Protein AF-A0A7I8VMK2-F1 (afdb_monomer_lite)

Foldseek 3Di:
DDDPPPPPPDDQPCPDLLVVLVVLLVVLLVLQVCLLPDQAQFKDWDDDPVFTWIWGHHLPDIGTGGPDPPDDPDDPPDPVVLSVLLSVLLVLLNVLSVVLVVLSVCLRPPPPDDNLVSLVSSLVSLVSSLVSLVVNLVSVPVVDPDGGGVSSVSSVVSSVSSVVSSVSSVVVSVVVD

Sequence (177 aa):
MDSHRTTTVHNVNFGGLFGLICLVFSISMVVYVASYASNGWRIGSYDYELLKGTYQEGLWQWCVCSRDFDNVPGRIQKDMGFHRTVQAMTTIGLITLFASSACLCVYAFIHTFDKRLVLLALIILLGVSCLFIFIGFVVYGAKIKTGLHFSYGLVIISFFGLLVSAALAFLQYLKSG

pLDDT: mean 86.38, std 15.54, range [46.0, 98.38]

Radius of gyration: 21.97 Å; chains: 1; bounding box: 68×29×66 Å

Secondary structure (DSSP, 8-state):
---------------SHHHHHHHHHHHHHHHHHHHHT-S-SEEEEEEETTEEEEEEE-SS-EEEE-S-GGG--S-----HHHHHHHHHHHHHHHHHHHHHHHHHHHHHH--SS-HHHHHHHHHHHHHHHHHHHHHHHHHHHHH--S-B-HHHHHHHHHHHHHHHHHHHHHHHHHHT-

Organism: NCBI:txid2664684

Structure (mmCIF, N/CA/C/O backbone):
data_AF-A0A7I8VMK2-F1
#
_entry.id   AF-A0A7I8VMK2-F1
#
loop_
_atom_site.group_PDB
_atom_site.id
_atom_site.type_symbol
_atom_site.label_atom_id
_atom_site.label_alt_id
_atom_site.label_comp_id
_atom_site.label_asym_id
_atom_site.label_entity_id
_atom_site.label_seq_id
_atom_site.pdbx_PDB_ins_code
_atom_site.Cartn_x
_atom_site.Cartn_y
_atom_site.Cartn_z
_atom_site.occupancy
_atom_site.B_iso_or_equiv
_atom_site.auth_seq_id
_atom_site.auth_comp_id
_atom_site.auth_asym_id
_atom_site.auth_atom_id
_atom_site.pdbx_PDB_model_num
ATOM 1 N N . MET A 1 1 ? -50.794 -1.668 22.606 1.00 46.00 1 MET A N 1
ATOM 2 C CA . MET A 1 1 ? -49.708 -1.164 23.477 1.00 46.00 1 MET A CA 1
ATOM 3 C C . MET A 1 1 ? -48.469 -1.092 22.609 1.00 46.00 1 MET A C 1
ATOM 5 O O . MET A 1 1 ? -47.735 -2.066 22.509 1.00 46.00 1 MET A O 1
ATOM 9 N N . ASP A 1 2 ? -48.314 0.025 21.902 1.00 47.19 2 ASP A N 1
ATOM 10 C CA . ASP A 1 2 ? -47.232 0.216 20.940 1.00 47.19 2 ASP A CA 1
ATOM 11 C C . ASP A 1 2 ? -46.005 0.768 21.661 1.00 47.19 2 ASP A C 1
ATOM 13 O O . ASP A 1 2 ? -45.981 1.901 22.141 1.00 47.19 2 ASP A O 1
ATOM 17 N N . SER A 1 3 ? -44.987 -0.081 21.780 1.00 56.03 3 SER A N 1
ATOM 18 C CA . SER A 1 3 ? -43.666 0.299 22.263 1.00 56.03 3 SER A CA 1
ATOM 19 C C . SER A 1 3 ? -43.015 1.220 21.229 1.00 56.03 3 SER A C 1
ATOM 21 O O . SER A 1 3 ? -42.394 0.746 20.277 1.00 56.03 3 SER A O 1
ATOM 23 N N . HIS A 1 4 ? -43.132 2.534 21.428 1.00 50.66 4 HIS A N 1
ATOM 24 C CA . HIS A 1 4 ? -42.330 3.533 20.724 1.00 50.66 4 HIS A CA 1
ATOM 25 C C . HIS A 1 4 ? -40.839 3.244 20.945 1.00 50.66 4 HIS A C 1
ATOM 27 O O . HIS A 1 4 ? -40.257 3.565 21.978 1.00 50.66 4 HIS A O 1
ATOM 33 N N . ARG A 1 5 ? -40.218 2.598 19.956 1.00 54.72 5 ARG A N 1
ATOM 34 C CA . ARG A 1 5 ? -38.777 2.369 19.898 1.00 54.72 5 ARG A CA 1
ATOM 35 C C . ARG A 1 5 ? -38.138 3.677 19.439 1.00 54.72 5 ARG A C 1
ATOM 37 O O . ARG A 1 5 ? -38.097 3.972 18.250 1.00 54.72 5 ARG A O 1
ATOM 44 N N . THR A 1 6 ? -37.699 4.494 20.387 1.00 50.38 6 THR A N 1
ATOM 45 C CA . THR A 1 6 ? -36.888 5.683 20.124 1.00 50.38 6 THR A CA 1
ATOM 46 C C . THR A 1 6 ? -35.566 5.234 19.511 1.00 50.38 6 THR A C 1
ATOM 48 O O . THR A 1 6 ? -34.673 4.744 20.196 1.00 50.38 6 THR A O 1
ATOM 51 N N . THR A 1 7 ? -35.441 5.363 18.193 1.00 50.97 7 THR A N 1
ATOM 52 C CA . THR A 1 7 ? -34.153 5.278 17.506 1.00 50.97 7 THR A CA 1
ATOM 53 C C . THR A 1 7 ? -33.341 6.508 17.882 1.00 50.97 7 THR A C 1
ATOM 55 O O . THR A 1 7 ? -33.500 7.577 17.294 1.00 50.97 7 THR A O 1
ATOM 58 N N . THR A 1 8 ? -32.489 6.371 18.893 1.00 49.31 8 THR A N 1
ATOM 59 C CA . THR A 1 8 ? -31.435 7.338 19.186 1.00 49.31 8 THR A CA 1
ATOM 60 C C . THR A 1 8 ? -30.448 7.343 18.025 1.00 49.31 8 THR A C 1
ATOM 62 O O . THR A 1 8 ? -29.601 6.461 17.887 1.00 49.31 8 THR A O 1
ATOM 65 N N . VAL A 1 9 ? -30.575 8.346 17.156 1.00 51.81 9 VAL A N 1
ATOM 66 C CA . VAL A 1 9 ? -29.568 8.664 16.143 1.00 51.81 9 VAL A CA 1
ATOM 67 C C . VAL A 1 9 ? -28.374 9.248 16.895 1.00 51.81 9 VAL A C 1
ATOM 69 O O . VAL A 1 9 ? -28.358 10.425 17.250 1.00 51.81 9 VAL A O 1
ATOM 72 N N . HIS A 1 10 ? -27.403 8.404 17.239 1.00 47.75 10 HIS A N 1
ATOM 73 C CA . HIS A 1 10 ? -26.186 8.871 17.892 1.00 47.75 10 HIS A CA 1
ATOM 74 C C . HIS A 1 10 ? -25.316 9.615 16.876 1.00 47.75 10 HIS A C 1
ATOM 76 O O . HIS A 1 10 ? -24.955 9.073 15.832 1.00 47.75 10 HIS A O 1
ATOM 82 N N . ASN A 1 11 ? -24.971 10.864 17.200 1.00 50.41 11 ASN A N 1
ATOM 83 C CA . ASN A 1 11 ? -23.977 11.636 16.464 1.00 50.41 11 ASN A CA 1
ATOM 84 C C . ASN A 1 11 ? -22.653 10.863 16.454 1.00 50.41 11 ASN A C 1
ATOM 86 O O . ASN A 1 11 ? -22.050 10.638 17.507 1.00 50.41 11 ASN A O 1
ATOM 90 N N . VAL A 1 12 ? -22.197 10.470 15.265 1.00 52.75 12 VAL A N 1
ATOM 91 C CA . VAL A 1 12 ? -20.862 9.901 15.073 1.00 52.75 12 VAL A CA 1
ATOM 92 C C . VAL A 1 12 ? -19.869 11.034 15.290 1.00 52.75 12 VAL A C 1
ATOM 94 O O . VAL A 1 12 ? -19.627 11.855 14.407 1.00 52.75 12 VAL A O 1
ATOM 97 N N . ASN A 1 13 ? -19.331 11.128 16.503 1.00 53.97 13 ASN A N 1
ATOM 98 C CA . ASN A 1 13 ? -18.321 12.124 16.807 1.00 53.97 13 ASN A CA 1
ATOM 99 C C . ASN A 1 13 ? -16.993 11.667 16.187 1.00 53.97 13 ASN A C 1
ATOM 101 O O . ASN A 1 13 ? -16.272 10.852 16.757 1.00 53.97 13 ASN A O 1
ATOM 105 N N . PHE A 1 14 ? -16.683 12.178 14.994 1.00 58.94 14 PHE A N 1
ATOM 106 C CA . PHE A 1 14 ? -15.388 11.977 14.332 1.00 58.94 14 PHE A CA 1
ATOM 107 C C . PHE A 1 14 ? -14.235 12.703 15.045 1.00 58.94 14 PHE A C 1
ATOM 109 O O . PHE A 1 14 ? -13.078 12.550 14.657 1.00 58.94 14 PHE A O 1
ATOM 116 N N . GLY A 1 15 ? -14.523 13.480 16.095 1.00 57.72 15 GLY A N 1
ATOM 117 C CA . GLY A 1 15 ? -13.507 14.076 16.950 1.00 57.72 15 GLY A CA 1
ATOM 118 C C . GLY A 1 15 ? -12.714 13.004 17.697 1.00 57.72 15 GLY A C 1
ATOM 119 O O . GLY A 1 15 ? -13.221 12.374 18.620 1.00 57.72 15 GLY A O 1
ATOM 120 N N . GLY A 1 16 ? -11.454 12.800 17.310 1.00 83.25 16 GLY A N 1
ATOM 121 C CA . GLY A 1 16 ? -10.512 11.954 18.040 1.00 83.25 16 GLY A CA 1
ATOM 122 C C . GLY A 1 16 ? -9.669 11.040 17.155 1.00 83.25 16 GLY A C 1
ATOM 123 O O . GLY A 1 16 ? -9.623 11.165 15.932 1.00 83.25 16 GLY A O 1
ATOM 124 N N . LEU A 1 17 ? -8.989 10.094 17.802 1.00 88.25 17 LEU A N 1
ATOM 125 C CA . LEU A 1 17 ? -8.010 9.211 17.165 1.00 88.25 17 LEU A CA 1
ATOM 126 C C . LEU A 1 17 ? -8.649 8.283 16.115 1.00 88.25 17 LEU A C 1
ATOM 128 O O . LEU A 1 17 ? -8.043 8.013 15.084 1.00 88.25 17 LEU A O 1
ATOM 132 N N . PHE A 1 18 ? -9.901 7.861 16.327 1.00 90.00 18 PHE A N 1
ATOM 133 C CA . PHE A 1 18 ? -10.640 7.034 15.369 1.00 90.00 18 PHE A CA 1
ATOM 134 C C . PHE A 1 18 ? -10.942 7.752 14.045 1.00 90.00 18 PHE A C 1
ATOM 136 O O . PHE A 1 18 ? -10.751 7.172 12.976 1.00 90.00 18 PHE A O 1
ATOM 143 N N . GLY A 1 19 ? -11.367 9.019 14.099 1.00 91.25 19 GLY A N 1
ATOM 144 C CA . GLY A 1 19 ? -11.594 9.817 12.892 1.00 91.25 19 GLY A CA 1
ATOM 145 C C . GLY A 1 19 ? -10.306 10.003 12.091 1.00 91.25 19 GLY A C 1
ATOM 146 O O . GLY A 1 19 ? -10.314 9.856 10.869 1.00 91.25 19 GLY A O 1
ATOM 147 N N . LEU A 1 20 ? -9.182 10.217 12.785 1.00 94.00 20 LEU A N 1
ATOM 148 C CA . LEU A 1 20 ? -7.864 10.297 12.159 1.00 94.00 20 LEU A CA 1
ATOM 149 C C . LEU A 1 20 ? -7.456 8.972 11.495 1.00 94.00 20 LEU A C 1
ATOM 151 O O . LEU A 1 20 ? -6.998 9.001 10.356 1.00 94.00 20 LEU A O 1
ATOM 155 N N . ILE A 1 21 ? -7.672 7.823 12.154 1.00 95.31 21 ILE A N 1
ATOM 156 C CA . ILE A 1 21 ? -7.444 6.497 11.548 1.00 95.31 21 ILE A CA 1
ATOM 157 C C . ILE A 1 21 ? -8.233 6.376 10.244 1.00 95.31 21 ILE A C 1
ATOM 159 O O . ILE A 1 21 ? -7.656 6.038 9.214 1.00 95.31 21 ILE A O 1
ATOM 163 N N . CYS A 1 22 ? -9.534 6.684 10.270 1.00 95.31 22 CYS A N 1
ATOM 164 C CA . CYS A 1 22 ? -10.396 6.567 9.095 1.00 95.31 22 CYS A CA 1
ATOM 165 C C . CYS A 1 22 ? -9.930 7.466 7.947 1.00 95.31 22 CYS A C 1
ATOM 167 O O . CYS A 1 22 ? -9.892 7.020 6.801 1.00 95.31 22 CYS A O 1
ATOM 169 N N . LEU A 1 23 ? -9.556 8.713 8.245 1.00 96.00 23 LEU A N 1
ATOM 170 C CA . LEU A 1 23 ? -9.093 9.677 7.250 1.00 96.00 23 LEU A CA 1
ATOM 171 C C . LEU A 1 23 ? -7.783 9.221 6.603 1.00 96.00 23 LEU A C 1
ATOM 173 O O . LEU A 1 23 ? -7.707 9.124 5.377 1.00 96.00 23 LEU A O 1
ATOM 177 N N . VAL A 1 24 ? -6.767 8.908 7.414 1.00 97.38 24 VAL A N 1
ATOM 178 C CA . VAL A 1 24 ? -5.447 8.507 6.907 1.00 97.38 24 VAL A CA 1
ATOM 179 C C . VAL A 1 24 ? -5.553 7.190 6.139 1.00 97.38 24 VAL A C 1
ATOM 181 O O . VAL A 1 24 ? -5.003 7.088 5.040 1.00 97.38 24 VAL A O 1
ATOM 184 N N . PHE A 1 25 ? -6.319 6.220 6.648 1.00 97.81 25 PHE A N 1
ATOM 185 C CA . PHE A 1 25 ? -6.554 4.948 5.968 1.00 97.81 25 PHE A CA 1
ATOM 186 C C . PHE A 1 25 ? -7.235 5.157 4.613 1.00 97.81 25 PHE A C 1
ATOM 188 O O . PHE A 1 25 ? -6.757 4.635 3.609 1.00 97.81 25 PHE A O 1
ATOM 195 N N . SER A 1 26 ? -8.308 5.953 4.561 1.00 97.62 26 SER A N 1
ATOM 196 C CA . SER A 1 26 ? -9.086 6.162 3.332 1.00 97.62 26 SER A CA 1
ATOM 197 C C . SER A 1 26 ? -8.263 6.850 2.246 1.00 97.62 26 SER A C 1
ATOM 199 O O . SER A 1 26 ? -8.252 6.393 1.104 1.00 97.62 26 SER A O 1
ATOM 201 N N . ILE A 1 27 ? -7.519 7.906 2.597 1.00 98.12 27 ILE A N 1
ATOM 202 C CA . ILE A 1 27 ? -6.630 8.592 1.647 1.00 98.12 27 ILE A CA 1
ATOM 203 C C . ILE A 1 27 ? -5.556 7.624 1.145 1.00 98.12 27 ILE A C 1
ATOM 205 O O . ILE A 1 27 ? -5.345 7.509 -0.061 1.00 98.12 27 ILE A O 1
ATOM 209 N N . SER A 1 28 ?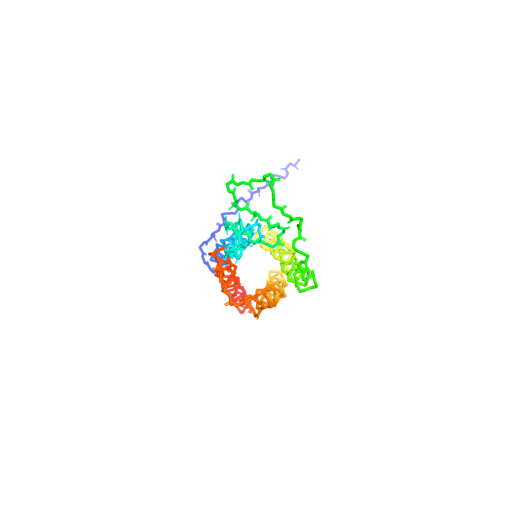 -4.914 6.885 2.052 1.00 98.25 28 SER A N 1
ATOM 210 C CA . SER A 1 28 ? -3.861 5.930 1.690 1.00 98.25 28 SER A CA 1
ATOM 211 C C . SER A 1 28 ? -4.389 4.820 0.785 1.00 98.25 28 SER A C 1
ATOM 213 O O . SER A 1 28 ? -3.752 4.488 -0.209 1.00 98.25 28 SER A O 1
ATOM 215 N N . MET A 1 29 ? -5.577 4.287 1.075 1.00 98.12 29 MET A N 1
ATOM 216 C CA . MET A 1 29 ? -6.232 3.265 0.264 1.00 98.12 29 MET A CA 1
ATOM 217 C C . MET A 1 29 ? -6.549 3.780 -1.145 1.00 98.12 29 MET A C 1
ATOM 219 O O . MET A 1 29 ? -6.235 3.098 -2.117 1.00 98.12 29 MET A O 1
ATOM 223 N N . VAL A 1 30 ? -7.111 4.986 -1.282 1.00 98.19 30 VAL A N 1
ATOM 224 C CA . VAL A 1 30 ? -7.407 5.586 -2.597 1.00 98.19 30 VAL A CA 1
ATOM 225 C C . VAL A 1 30 ? -6.128 5.800 -3.402 1.00 98.19 30 VAL A C 1
ATOM 227 O O . VAL A 1 30 ? -6.069 5.417 -4.571 1.00 98.19 30 VAL A O 1
ATOM 230 N N . VAL A 1 31 ? -5.083 6.355 -2.779 1.00 97.94 31 VAL A N 1
ATOM 231 C CA . VAL A 1 31 ? -3.782 6.553 -3.435 1.00 97.94 31 VAL A CA 1
ATOM 232 C C . VAL A 1 31 ? -3.176 5.209 -3.844 1.00 97.94 31 VAL A C 1
ATOM 234 O O . VAL A 1 31 ? -2.682 5.085 -4.966 1.00 97.94 31 VAL A O 1
ATOM 237 N N . TYR A 1 32 ? -3.258 4.186 -2.989 1.00 97.88 32 TYR A N 1
ATOM 238 C CA . TYR A 1 32 ? -2.769 2.845 -3.303 1.00 97.88 32 TYR A CA 1
ATOM 239 C C . TYR A 1 32 ? -3.509 2.237 -4.499 1.00 97.88 32 TYR A C 1
ATOM 241 O O . TYR A 1 32 ? -2.864 1.785 -5.440 1.00 97.88 32 TYR A O 1
ATOM 249 N N . VAL A 1 33 ? -4.846 2.282 -4.514 1.00 97.94 33 VAL A N 1
ATOM 250 C CA . VAL A 1 33 ? -5.675 1.753 -5.612 1.00 97.94 33 VAL A CA 1
ATOM 251 C C . VAL A 1 33 ? -5.392 2.483 -6.924 1.00 97.94 33 VAL A C 1
ATOM 253 O O . VAL A 1 33 ? -5.192 1.835 -7.951 1.00 97.94 33 VAL A O 1
ATOM 256 N N . ALA A 1 34 ? -5.312 3.817 -6.900 1.00 96.69 34 ALA A N 1
ATOM 257 C CA . ALA A 1 34 ? -4.979 4.611 -8.082 1.00 96.69 34 ALA A CA 1
ATOM 258 C C . ALA A 1 34 ? -3.585 4.262 -8.628 1.00 96.69 34 ALA A C 1
ATOM 260 O O . ALA A 1 34 ? -3.389 4.147 -9.837 1.00 96.69 34 ALA A O 1
ATOM 261 N N . SER A 1 35 ? -2.619 4.037 -7.736 1.00 95.38 35 SER A N 1
ATOM 262 C CA . SER A 1 35 ? -1.262 3.633 -8.111 1.00 95.38 35 SER A CA 1
ATOM 263 C C . SER A 1 35 ? -1.222 2.213 -8.666 1.00 95.38 35 SER A C 1
ATOM 265 O O . SER A 1 35 ? -0.595 1.969 -9.692 1.00 95.38 35 SER A O 1
ATOM 267 N N . TYR A 1 36 ? -1.929 1.282 -8.027 1.00 95.25 36 TYR A N 1
ATOM 268 C CA . TYR A 1 36 ? -2.055 -0.114 -8.439 1.00 95.25 36 TYR A CA 1
ATOM 269 C C . TYR A 1 36 ? -2.692 -0.259 -9.828 1.00 95.25 36 TYR A C 1
ATOM 271 O O . TYR A 1 36 ? -2.249 -1.085 -10.623 1.00 95.25 36 TYR A O 1
ATOM 279 N N . ALA A 1 37 ? -3.696 0.566 -10.136 1.00 95.81 37 ALA A N 1
ATOM 280 C CA . ALA A 1 37 ? -4.363 0.591 -11.436 1.00 95.81 37 ALA A CA 1
ATOM 281 C C . ALA A 1 37 ? -3.604 1.399 -12.508 1.00 95.81 37 ALA A C 1
ATOM 283 O O . ALA A 1 37 ? -3.975 1.359 -13.679 1.00 95.81 37 ALA A O 1
ATOM 284 N N . SER A 1 38 ? -2.557 2.144 -12.136 1.00 93.69 38 SER A N 1
ATOM 285 C CA . SER A 1 38 ? -1.819 3.003 -13.064 1.00 93.69 38 SER A CA 1
ATOM 286 C C . SER A 1 38 ? -0.953 2.210 -14.047 1.00 93.69 38 SER A C 1
ATOM 288 O O . SER A 1 38 ? -0.263 1.251 -13.689 1.00 93.69 38 SER A O 1
ATOM 290 N N . ASN A 1 39 ? -0.894 2.713 -15.281 1.00 89.25 39 ASN A N 1
ATOM 291 C CA . ASN A 1 39 ? 0.008 2.242 -16.336 1.00 89.25 39 ASN A CA 1
ATOM 292 C C . ASN A 1 39 ? 1.423 2.846 -16.251 1.00 89.25 39 ASN A C 1
ATOM 294 O O . ASN A 1 39 ? 2.268 2.575 -17.098 1.00 89.25 39 ASN A O 1
ATOM 298 N N . GLY A 1 40 ? 1.685 3.689 -15.250 1.00 87.25 40 GLY A N 1
ATOM 299 C CA . GLY A 1 40 ? 2.920 4.457 -15.118 1.00 87.25 40 GLY A CA 1
ATOM 300 C C . GLY A 1 40 ? 3.753 4.052 -13.909 1.00 87.25 40 GLY A C 1
ATOM 301 O O . GLY A 1 40 ? 4.052 4.901 -13.074 1.00 87.25 40 GLY A O 1
ATOM 302 N N . TRP A 1 41 ? 4.127 2.781 -13.779 1.00 93.06 41 TRP A N 1
ATOM 303 C CA . TRP A 1 41 ? 5.105 2.355 -12.767 1.00 93.06 41 TRP A CA 1
ATOM 304 C C . TRP A 1 41 ? 6.534 2.592 -13.248 1.00 93.06 41 TRP A C 1
ATOM 306 O O . TRP A 1 41 ? 7.416 2.961 -12.469 1.00 93.06 41 TRP A O 1
ATOM 316 N N . ARG A 1 42 ? 6.758 2.430 -14.551 1.00 92.94 42 ARG A N 1
ATOM 317 C CA . ARG A 1 42 ? 8.027 2.707 -15.213 1.00 92.94 42 ARG A CA 1
ATOM 318 C C . ARG A 1 42 ? 7.790 3.405 -16.548 1.00 92.94 42 ARG A C 1
ATOM 320 O O . ARG A 1 42 ? 6.916 3.005 -17.307 1.00 92.94 42 ARG A O 1
ATOM 327 N N . ILE A 1 43 ? 8.607 4.407 -16.847 1.00 90.94 43 ILE A N 1
ATOM 328 C CA . ILE A 1 43 ? 8.750 4.983 -18.183 1.00 90.94 43 ILE A CA 1
ATOM 329 C C . ILE A 1 43 ? 10.140 4.641 -18.699 1.00 90.94 43 ILE A C 1
ATOM 331 O O . ILE A 1 43 ? 11.142 4.875 -18.026 1.00 90.94 43 ILE A O 1
ATOM 335 N N . GLY A 1 44 ? 10.203 4.089 -19.903 1.00 87.00 44 GLY A N 1
ATOM 336 C CA . GLY A 1 44 ? 11.458 3.878 -20.607 1.00 87.00 44 GLY A CA 1
ATOM 337 C C . GLY A 1 44 ? 11.398 4.425 -22.022 1.00 87.00 44 GLY A C 1
ATOM 338 O O . GLY A 1 44 ? 10.324 4.672 -22.570 1.00 87.00 44 GLY A O 1
ATOM 339 N N . SER A 1 45 ? 12.573 4.583 -22.613 1.00 85.56 45 SER A N 1
ATOM 340 C CA . SER A 1 45 ? 12.730 4.886 -24.032 1.00 85.56 45 SER A CA 1
ATOM 341 C C . SER A 1 45 ? 13.400 3.700 -24.706 1.00 85.56 45 SER A C 1
ATOM 343 O O . SER A 1 45 ? 14.226 3.022 -24.088 1.00 85.56 45 SER A O 1
ATOM 345 N N . TYR A 1 46 ? 13.039 3.444 -25.955 1.00 78.31 46 TYR A N 1
ATOM 346 C CA . TYR A 1 46 ? 13.768 2.525 -26.818 1.00 78.31 46 TYR A CA 1
ATOM 347 C C . TYR A 1 46 ? 14.273 3.288 -28.037 1.00 78.31 46 TYR A C 1
ATOM 349 O O . TYR A 1 46 ? 13.586 4.162 -28.571 1.00 78.31 46 TYR A O 1
ATOM 357 N N . ASP A 1 47 ? 15.494 2.960 -28.436 1.00 78.88 47 ASP A N 1
ATOM 358 C CA . ASP A 1 47 ? 16.140 3.476 -29.634 1.00 78.88 47 ASP A CA 1
ATOM 359 C C . ASP A 1 47 ? 16.646 2.256 -30.404 1.00 78.88 47 ASP A C 1
ATOM 361 O O . ASP A 1 47 ? 17.683 1.680 -30.076 1.00 78.88 47 ASP A O 1
ATOM 365 N N . TYR A 1 48 ? 15.823 1.780 -31.335 1.00 75.75 48 TYR A N 1
ATOM 366 C CA . TYR A 1 48 ? 16.229 0.793 -32.329 1.00 75.75 48 TYR A CA 1
ATOM 367 C C . TYR A 1 48 ? 16.548 1.544 -33.622 1.00 75.75 48 TYR A C 1
ATOM 369 O O . TYR A 1 48 ? 15.941 2.583 -33.872 1.00 75.75 48 TYR A O 1
ATOM 377 N N . GLU A 1 49 ? 17.450 1.012 -34.454 1.00 75.12 49 GLU A N 1
ATOM 378 C CA . GLU A 1 49 ? 18.030 1.687 -35.637 1.00 75.12 49 GLU A CA 1
ATOM 379 C C . GLU A 1 49 ? 17.017 2.378 -36.578 1.00 75.12 49 GLU A C 1
ATOM 381 O O . GLU A 1 49 ? 17.395 3.284 -37.315 1.00 75.12 49 GLU A O 1
ATOM 386 N N . LEU A 1 50 ? 15.731 2.009 -36.534 1.00 70.50 50 LEU A N 1
ATOM 387 C CA . LEU A 1 50 ? 14.650 2.607 -37.328 1.00 70.50 50 LEU A CA 1
ATOM 388 C C . LEU A 1 50 ? 13.418 3.054 -36.510 1.00 70.50 50 LEU A C 1
ATOM 390 O O . LEU A 1 50 ? 12.456 3.549 -37.088 1.0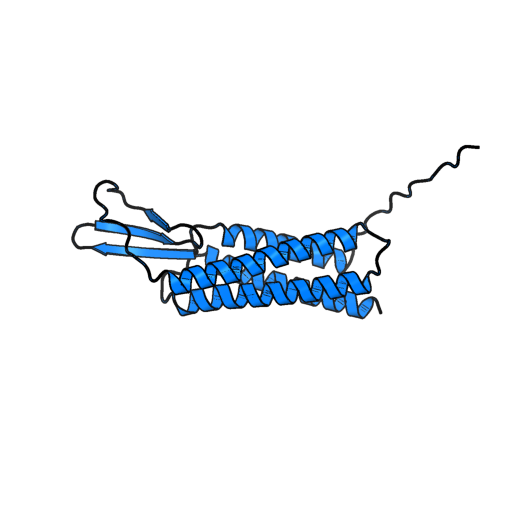0 70.50 50 LEU A O 1
ATOM 394 N N . LEU A 1 51 ? 13.412 2.889 -35.182 1.00 70.19 51 LEU A N 1
ATOM 395 C CA . LEU A 1 51 ? 12.237 3.094 -34.323 1.00 70.19 51 LEU A CA 1
ATOM 396 C C . LEU A 1 51 ? 12.644 3.708 -32.978 1.00 70.19 51 LEU A C 1
ATOM 398 O O . LEU A 1 51 ? 13.212 3.035 -32.114 1.00 70.19 51 LEU A O 1
ATOM 402 N N . LYS A 1 52 ? 12.277 4.979 -32.779 1.00 77.44 52 LYS A N 1
ATOM 403 C CA . LYS A 1 52 ? 12.382 5.676 -31.491 1.00 77.44 52 LYS A CA 1
ATOM 404 C C . LYS A 1 52 ? 11.006 5.830 -30.871 1.00 77.44 52 LYS A C 1
ATOM 406 O O . LYS A 1 52 ? 10.062 6.268 -31.528 1.00 77.44 52 LYS A O 1
ATOM 411 N N . GLY A 1 53 ? 10.888 5.505 -29.593 1.00 80.69 53 GLY A N 1
ATOM 412 C CA . GLY A 1 53 ? 9.634 5.677 -28.876 1.00 80.69 53 GLY A CA 1
ATOM 413 C C . GLY A 1 53 ? 9.805 5.639 -27.372 1.00 80.69 53 GLY A C 1
ATOM 414 O O . GLY A 1 53 ? 10.858 5.277 -26.839 1.00 80.69 53 GLY A O 1
ATOM 415 N N . THR A 1 54 ? 8.742 6.032 -26.685 1.00 85.44 54 THR A N 1
ATOM 416 C CA . THR A 1 54 ? 8.636 5.894 -25.237 1.00 85.44 54 THR A CA 1
ATOM 417 C C . THR A 1 54 ? 7.634 4.808 -24.910 1.00 85.44 54 THR A C 1
ATOM 419 O O . THR A 1 54 ? 6.740 4.481 -25.689 1.00 85.44 54 THR A O 1
ATOM 422 N N . TYR A 1 55 ? 7.798 4.203 -23.747 1.00 86.31 55 TYR A N 1
ATOM 423 C CA . TYR A 1 55 ? 6.889 3.184 -23.276 1.00 86.31 55 TYR A CA 1
ATOM 424 C C . TYR A 1 55 ? 6.590 3.377 -21.798 1.00 86.31 55 TYR A C 1
ATOM 426 O O . TYR A 1 55 ? 7.453 3.801 -21.029 1.00 86.31 55 TYR A O 1
ATOM 434 N N . GLN A 1 56 ? 5.358 3.062 -21.415 1.00 89.19 56 GLN A N 1
ATOM 435 C CA . GLN A 1 56 ? 4.870 3.138 -20.046 1.00 89.19 56 GLN A CA 1
ATOM 436 C C . GLN A 1 56 ? 4.442 1.753 -19.590 1.00 89.19 56 GLN A C 1
ATOM 438 O O . GLN A 1 56 ? 3.513 1.161 -20.133 1.00 89.19 56 GLN A O 1
ATOM 443 N N . GLU A 1 57 ? 5.154 1.220 -18.613 1.00 88.94 57 GLU A N 1
ATOM 444 C CA . GLU A 1 57 ? 4.862 -0.064 -18.003 1.00 88.94 57 GLU A CA 1
ATOM 445 C C . GLU A 1 57 ? 4.136 0.159 -16.680 1.00 88.94 57 GLU A C 1
ATOM 447 O O . GLU A 1 57 ? 4.656 0.815 -15.772 1.00 88.94 57 GLU A O 1
ATOM 452 N N . GLY A 1 58 ? 2.937 -0.405 -16.581 1.00 90.62 58 GLY A N 1
ATOM 453 C CA . GLY A 1 58 ? 2.198 -0.552 -15.341 1.00 90.62 58 GLY A CA 1
ATOM 454 C C . GLY A 1 58 ? 2.269 -1.969 -14.806 1.00 90.62 58 GLY A C 1
ATOM 455 O O . GLY A 1 58 ? 2.929 -2.854 -15.354 1.00 90.62 58 GLY A O 1
ATOM 456 N N . LEU A 1 59 ? 1.515 -2.199 -13.735 1.00 90.12 59 LEU A N 1
ATOM 457 C CA . LEU A 1 59 ? 1.393 -3.533 -13.168 1.00 90.12 59 LEU A CA 1
ATOM 458 C C . LEU A 1 59 ? 0.617 -4.475 -14.088 1.00 90.12 59 LEU A C 1
ATOM 460 O O . LEU A 1 59 ? 0.996 -5.627 -14.237 1.00 90.12 59 LEU A O 1
ATOM 464 N N . TRP A 1 60 ? -0.453 -3.998 -14.719 1.00 90.50 60 TRP A N 1
ATOM 465 C CA . TRP A 1 60 ? -1.385 -4.843 -15.479 1.00 90.50 60 TRP A CA 1
ATOM 466 C C . TRP A 1 60 ? -1.162 -4.788 -16.980 1.00 90.50 60 TRP A C 1
ATOM 468 O O . TRP A 1 60 ? -1.374 -5.776 -17.679 1.00 90.50 60 TRP A O 1
ATOM 478 N N . GLN A 1 61 ? -0.718 -3.636 -17.471 1.00 86.12 61 GLN A N 1
ATOM 479 C CA . GLN A 1 61 ? -0.601 -3.372 -18.889 1.00 86.12 61 GLN A CA 1
ATOM 480 C C . GLN A 1 61 ? 0.692 -2.628 -19.198 1.00 86.12 61 GLN A C 1
ATOM 482 O O . GLN A 1 61 ? 1.244 -1.894 -18.378 1.00 86.12 61 GLN A O 1
ATOM 487 N N . TRP A 1 62 ? 1.154 -2.826 -20.425 1.00 82.38 62 TRP A N 1
ATOM 488 C CA . TRP A 1 62 ? 2.222 -2.062 -21.032 1.00 82.38 62 TRP A CA 1
ATOM 489 C C . TRP A 1 62 ? 1.649 -1.261 -22.203 1.00 82.38 62 TRP A C 1
ATOM 491 O O . TRP A 1 62 ? 0.980 -1.823 -23.070 1.00 82.38 62 TRP A O 1
ATOM 501 N N . CYS A 1 63 ? 1.910 0.043 -22.219 1.00 83.00 63 CYS A N 1
ATOM 502 C CA . CYS A 1 63 ? 1.567 0.937 -23.315 1.00 83.00 63 CYS A CA 1
ATOM 503 C C . CYS A 1 63 ? 2.837 1.403 -24.035 1.00 83.00 63 CYS A C 1
ATOM 505 O O . CYS A 1 63 ? 3.823 1.787 -23.402 1.00 83.00 63 CYS A O 1
ATOM 507 N N . VAL A 1 64 ? 2.802 1.394 -25.366 1.00 81.19 64 VAL A N 1
ATOM 508 C CA . VAL A 1 64 ? 3.853 1.959 -26.217 1.00 81.19 64 VAL A CA 1
ATOM 509 C C . VAL A 1 64 ? 3.328 3.262 -26.804 1.00 81.19 64 VAL A C 1
ATOM 511 O O . VAL A 1 64 ? 2.263 3.286 -27.414 1.00 81.19 64 VAL A O 1
ATOM 514 N N . CYS A 1 65 ? 4.074 4.342 -26.608 1.00 76.12 65 CYS A N 1
ATOM 515 C CA . CYS A 1 65 ? 3.801 5.645 -27.191 1.00 76.12 65 CYS A CA 1
ATOM 516 C C . CYS A 1 65 ? 4.761 5.830 -28.373 1.00 76.12 65 CYS A C 1
ATOM 518 O O . CYS A 1 65 ? 5.864 6.360 -28.216 1.00 76.12 65 CYS A O 1
ATOM 520 N N . SER A 1 66 ? 4.361 5.353 -29.555 1.00 68.75 66 SER A N 1
ATOM 521 C CA . SER A 1 66 ? 5.084 5.592 -30.810 1.00 68.75 66 SER A CA 1
ATOM 522 C C . SER A 1 66 ? 4.214 6.380 -31.784 1.00 68.75 66 SER A C 1
ATOM 524 O O . SER A 1 66 ? 2.991 6.293 -31.726 1.00 68.75 66 SER A O 1
ATOM 526 N N . ARG A 1 67 ? 4.833 7.176 -32.662 1.00 63.31 67 ARG A N 1
ATOM 527 C CA . ARG A 1 67 ? 4.116 7.858 -33.753 1.00 63.31 67 ARG A CA 1
ATOM 528 C C . ARG A 1 67 ? 3.831 6.929 -34.939 1.00 63.31 67 ARG A C 1
ATOM 530 O O . ARG A 1 67 ? 2.865 7.184 -35.643 1.00 63.31 67 ARG A O 1
ATOM 537 N N . ASP A 1 68 ? 4.595 5.846 -35.090 1.00 62.78 68 ASP A N 1
ATOM 538 C CA . ASP A 1 68 ? 4.461 4.868 -36.176 1.00 62.78 68 ASP A CA 1
ATOM 539 C C . ASP A 1 68 ? 4.000 3.515 -35.613 1.00 62.78 68 ASP A C 1
ATOM 541 O O . ASP A 1 68 ? 4.801 2.638 -35.284 1.00 62.78 68 ASP A O 1
ATOM 545 N N . PHE A 1 69 ? 2.684 3.362 -35.440 1.00 58.75 69 PHE A N 1
ATOM 546 C CA . PHE A 1 69 ? 2.073 2.156 -34.862 1.00 58.75 69 PHE A CA 1
ATOM 547 C C . PHE A 1 69 ? 2.110 0.932 -35.789 1.00 58.75 69 PHE A C 1
ATOM 549 O O . PHE A 1 69 ? 1.986 -0.192 -35.302 1.00 58.75 69 PHE A O 1
ATOM 556 N N . ASP A 1 70 ? 2.322 1.126 -37.091 1.00 60.16 70 ASP A N 1
ATOM 557 C CA . ASP A 1 70 ? 2.119 0.065 -38.083 1.00 60.16 70 ASP A CA 1
ATOM 558 C C . ASP A 1 70 ? 3.271 -0.951 -38.158 1.00 60.16 70 ASP A C 1
ATOM 560 O O . ASP A 1 70 ? 3.083 -2.049 -38.676 1.00 60.16 70 ASP A O 1
ATOM 564 N N . ASN A 1 71 ? 4.448 -0.636 -37.601 1.00 54.41 71 ASN A N 1
ATOM 565 C CA . ASN A 1 71 ? 5.666 -1.433 -37.801 1.00 54.41 71 ASN A CA 1
ATOM 566 C C . ASN A 1 71 ? 6.377 -1.867 -36.512 1.00 54.41 71 ASN A C 1
ATOM 568 O O . ASN A 1 71 ? 7.554 -2.215 -36.567 1.00 54.41 71 ASN A O 1
ATOM 572 N N . VAL A 1 72 ? 5.724 -1.857 -35.343 1.00 58.66 72 VAL A N 1
ATOM 573 C CA . VAL A 1 72 ? 6.394 -2.275 -34.097 1.00 58.66 72 VAL A CA 1
ATOM 574 C C . VAL A 1 72 ? 6.467 -3.811 -34.035 1.00 58.66 7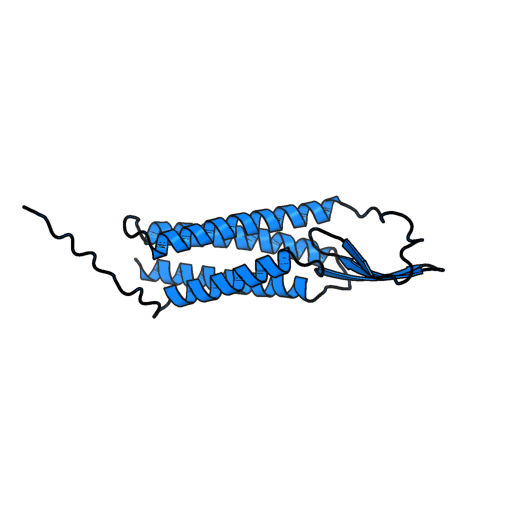2 VAL A C 1
ATOM 576 O O . VAL A 1 72 ? 5.431 -4.456 -33.840 1.00 58.66 72 VAL A O 1
ATOM 579 N N . PRO A 1 73 ? 7.659 -4.429 -34.183 1.00 51.59 73 PRO A N 1
ATOM 580 C CA . PRO A 1 73 ? 7.794 -5.877 -34.126 1.00 51.59 73 PRO A CA 1
ATOM 581 C C . PRO A 1 73 ? 7.365 -6.403 -32.752 1.00 51.59 73 PRO A C 1
ATOM 583 O O . PRO A 1 73 ? 7.637 -5.812 -31.705 1.00 51.59 73 PRO A O 1
ATOM 586 N N . GLY A 1 74 ? 6.637 -7.517 -32.799 1.00 52.59 74 GLY A N 1
ATOM 587 C CA . GLY A 1 74 ? 5.873 -8.090 -31.704 1.00 52.59 74 GLY A CA 1
ATOM 588 C C . GLY A 1 74 ? 6.592 -8.174 -30.357 1.00 52.59 74 GLY A C 1
ATOM 589 O O . GLY A 1 74 ? 7.704 -8.675 -30.240 1.00 52.59 74 GLY A O 1
ATOM 590 N N . ARG A 1 75 ? 5.852 -7.735 -29.331 1.00 51.97 75 ARG A N 1
ATOM 591 C CA . ARG A 1 75 ? 5.833 -8.244 -27.952 1.00 51.97 75 ARG A CA 1
ATOM 592 C C . ARG A 1 75 ? 7.207 -8.723 -27.455 1.00 51.97 75 ARG A C 1
ATOM 594 O O . ARG A 1 75 ? 7.448 -9.923 -27.376 1.00 51.97 75 ARG A O 1
ATOM 601 N N . ILE A 1 76 ? 8.072 -7.783 -27.058 1.00 55.72 76 ILE A N 1
ATOM 602 C CA . ILE A 1 76 ? 9.304 -8.081 -26.306 1.00 55.72 76 ILE A CA 1
ATOM 603 C C . ILE A 1 76 ? 8.910 -8.952 -25.105 1.00 55.72 76 ILE A C 1
ATOM 605 O O . ILE A 1 76 ? 8.254 -8.491 -24.167 1.00 55.72 76 ILE A O 1
ATOM 609 N N . GLN A 1 77 ? 9.236 -10.242 -25.188 1.00 51.44 77 GLN A N 1
ATOM 610 C CA . GLN A 1 77 ? 8.823 -11.267 -24.241 1.00 51.44 77 GLN A CA 1
ATOM 611 C C . GLN A 1 77 ? 9.639 -11.095 -22.961 1.00 51.44 77 GLN A C 1
ATOM 613 O O . GLN A 1 77 ? 10.734 -11.625 -22.811 1.00 51.44 77 GLN A O 1
ATOM 618 N N . LYS A 1 78 ? 9.120 -10.264 -22.058 1.00 57.25 78 LYS A N 1
ATOM 619 C CA . LYS A 1 78 ? 9.715 -10.013 -20.747 1.00 57.25 78 LYS A CA 1
ATOM 620 C C . LYS A 1 78 ? 9.706 -11.280 -19.901 1.00 57.25 78 LYS A C 1
ATOM 622 O O . LYS A 1 78 ? 8.767 -12.073 -19.988 1.00 57.25 78 LYS A O 1
ATOM 627 N N . ASP A 1 79 ? 10.699 -11.401 -19.022 1.00 62.19 79 ASP A N 1
ATOM 628 C CA . ASP A 1 79 ? 10.720 -12.372 -17.927 1.00 62.19 79 ASP A CA 1
ATOM 629 C C . ASP A 1 79 ? 9.450 -12.237 -17.073 1.00 62.19 79 ASP A C 1
ATOM 631 O O . ASP A 1 79 ? 9.373 -11.447 -16.131 1.00 62.19 79 ASP A O 1
ATOM 635 N N . MET A 1 80 ? 8.423 -13.019 -17.417 1.00 67.19 80 MET A N 1
ATOM 636 C CA . MET A 1 80 ? 7.096 -12.929 -16.802 1.00 67.19 80 MET A CA 1
ATOM 637 C C . MET A 1 80 ? 7.105 -13.338 -15.325 1.00 67.19 80 MET A C 1
ATOM 639 O O . MET A 1 80 ? 6.157 -13.033 -14.606 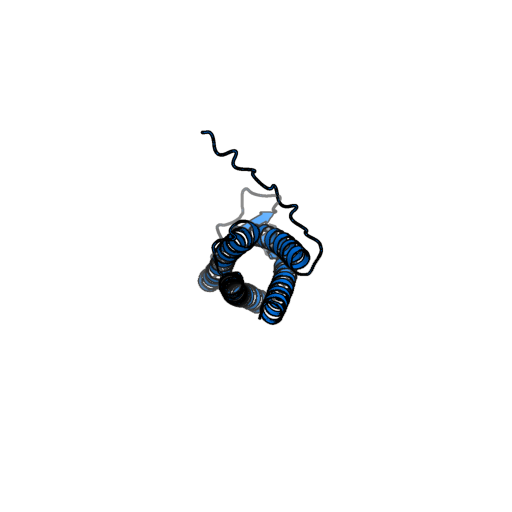1.00 67.19 80 MET A O 1
ATOM 643 N N . GLY A 1 81 ? 8.149 -14.037 -14.868 1.00 84.19 81 GLY A N 1
ATOM 644 C CA . GLY A 1 81 ? 8.225 -14.597 -13.522 1.00 84.19 81 GLY A CA 1
ATOM 645 C C . GLY A 1 81 ? 8.154 -13.528 -12.434 1.00 84.19 81 GLY A C 1
ATOM 646 O O . GLY A 1 81 ? 7.242 -13.553 -11.612 1.00 84.19 81 GLY A O 1
ATOM 647 N N . PHE A 1 82 ? 9.074 -12.557 -12.444 1.00 88.75 82 PHE A N 1
ATOM 648 C CA . PHE A 1 82 ? 9.120 -11.556 -11.370 1.00 88.75 82 PHE A CA 1
ATOM 649 C C . PHE A 1 82 ? 7.904 -10.619 -11.404 1.00 88.75 82 PHE A C 1
ATOM 651 O O . PHE A 1 82 ? 7.390 -10.260 -10.348 1.00 88.75 82 PHE A O 1
ATOM 658 N N . HIS A 1 83 ? 7.412 -10.262 -12.597 1.00 90.12 83 HIS A N 1
ATOM 659 C CA . HIS A 1 83 ? 6.252 -9.377 -12.741 1.00 90.12 83 HIS A CA 1
ATOM 660 C C . HIS A 1 83 ? 4.981 -10.020 -12.181 1.00 90.12 83 HIS A C 1
ATOM 662 O O . HIS A 1 83 ? 4.249 -9.383 -11.427 1.00 90.12 83 HIS A O 1
ATOM 668 N N . ARG A 1 84 ? 4.770 -11.316 -12.452 1.00 92.31 84 ARG A N 1
ATOM 669 C CA . ARG A 1 84 ? 3.675 -12.099 -11.856 1.00 92.31 84 ARG A CA 1
ATOM 670 C C . ARG A 1 84 ? 3.792 -12.183 -10.337 1.00 92.31 84 ARG A C 1
ATOM 672 O O . ARG A 1 84 ? 2.780 -12.079 -9.651 1.00 92.31 84 ARG A O 1
ATOM 679 N N . THR A 1 85 ? 5.004 -12.320 -9.797 1.00 93.69 85 THR A N 1
ATOM 680 C CA . THR A 1 85 ? 5.221 -12.286 -8.343 1.00 93.69 85 THR A CA 1
ATOM 681 C C . THR A 1 85 ? 4.821 -10.935 -7.754 1.00 93.69 85 THR A C 1
ATOM 683 O O . THR A 1 85 ? 4.091 -10.898 -6.768 1.00 93.69 85 THR A O 1
ATOM 686 N N . VAL A 1 86 ? 5.236 -9.821 -8.365 1.00 95.25 86 VAL A N 1
ATOM 687 C CA . VAL A 1 86 ? 4.853 -8.474 -7.907 1.00 95.25 86 VAL A CA 1
ATOM 688 C C . VAL A 1 86 ? 3.335 -8.284 -7.974 1.00 95.25 86 VAL A C 1
ATOM 690 O O . VAL A 1 86 ? 2.740 -7.819 -7.000 1.00 95.25 86 VAL A O 1
ATOM 693 N N . GLN A 1 87 ? 2.695 -8.687 -9.077 1.00 95.44 87 GLN A N 1
ATOM 694 C CA . GLN A 1 87 ? 1.236 -8.661 -9.222 1.00 95.44 87 GLN A CA 1
ATOM 695 C C . GLN A 1 87 ? 0.556 -9.466 -8.111 1.00 95.44 87 GLN A C 1
ATOM 697 O O . GLN A 1 87 ? -0.333 -8.947 -7.445 1.00 95.44 87 GLN A O 1
ATOM 702 N N . ALA A 1 88 ? 0.993 -10.700 -7.851 1.00 96.56 88 ALA A N 1
ATOM 703 C CA . ALA A 1 88 ? 0.404 -11.543 -6.815 1.00 96.56 88 ALA A CA 1
ATOM 704 C C . ALA A 1 88 ? 0.523 -10.910 -5.419 1.00 96.56 88 ALA A C 1
ATOM 706 O O . ALA A 1 88 ? -0.477 -10.792 -4.716 1.00 96.56 88 ALA A O 1
ATOM 707 N N . MET A 1 89 ? 1.717 -10.443 -5.036 1.00 97.62 89 MET A N 1
ATOM 708 C CA . MET A 1 89 ? 1.953 -9.856 -3.709 1.00 97.62 89 MET A CA 1
ATOM 709 C C . MET A 1 89 ? 1.133 -8.579 -3.502 1.00 97.62 89 MET A C 1
ATOM 711 O O . MET A 1 89 ? 0.430 -8.438 -2.506 1.00 97.62 89 MET A O 1
ATOM 715 N N . THR A 1 90 ? 1.149 -7.666 -4.472 1.00 96.50 90 THR A N 1
ATOM 716 C CA . THR A 1 90 ? 0.350 -6.431 -4.397 1.00 96.50 90 THR A CA 1
ATOM 717 C C . THR A 1 90 ? -1.157 -6.707 -4.410 1.00 96.50 90 THR A C 1
ATOM 719 O O . THR A 1 90 ? -1.892 -6.065 -3.666 1.00 96.50 90 THR A O 1
ATOM 722 N N . THR A 1 91 ? -1.625 -7.704 -5.168 1.00 97.94 91 THR A N 1
ATOM 723 C CA . THR A 1 91 ? -3.044 -8.103 -5.190 1.00 97.94 91 THR A CA 1
ATOM 724 C C . THR A 1 91 ? -3.489 -8.679 -3.847 1.00 97.94 91 THR A C 1
ATOM 726 O O . THR A 1 91 ? -4.556 -8.320 -3.354 1.00 97.94 91 THR A O 1
ATOM 729 N N . ILE A 1 92 ? -2.675 -9.535 -3.216 1.00 98.06 92 ILE A N 1
ATOM 730 C CA . ILE A 1 92 ? -2.964 -10.058 -1.871 1.00 98.06 92 ILE A CA 1
ATOM 731 C C . ILE A 1 92 ? -3.049 -8.900 -0.872 1.00 98.06 92 ILE A C 1
ATOM 733 O O . ILE A 1 92 ? -4.021 -8.820 -0.119 1.00 98.06 92 ILE A O 1
ATOM 737 N N . GLY A 1 93 ? -2.093 -7.965 -0.927 1.00 97.81 93 GLY A N 1
ATOM 738 C CA . GLY A 1 93 ? -2.124 -6.735 -0.136 1.00 97.81 93 GLY A CA 1
ATOM 739 C C . GLY A 1 93 ? -3.433 -5.959 -0.322 1.00 97.81 93 GLY A C 1
ATOM 740 O O . GLY A 1 93 ? -4.114 -5.643 0.653 1.00 97.81 93 GLY A O 1
ATOM 741 N N . LEU A 1 94 ? -3.853 -5.746 -1.571 1.00 97.94 94 LEU A N 1
ATOM 742 C CA . LEU A 1 94 ? -5.105 -5.065 -1.900 1.00 97.94 94 LEU A CA 1
ATOM 743 C C . LEU A 1 94 ? -6.343 -5.780 -1.332 1.00 97.94 94 LEU A C 1
ATOM 745 O O . LEU A 1 94 ? -7.209 -5.132 -0.748 1.00 97.94 94 LEU A O 1
ATOM 749 N N . ILE A 1 95 ? -6.427 -7.106 -1.461 1.00 98.38 95 ILE A N 1
ATOM 750 C CA . ILE A 1 95 ? -7.538 -7.896 -0.907 1.00 98.38 95 ILE A CA 1
ATOM 751 C C . ILE A 1 95 ? -7.599 -7.723 0.617 1.00 98.38 95 ILE A C 1
ATOM 753 O O . ILE A 1 95 ? -8.669 -7.473 1.177 1.00 98.38 95 ILE A O 1
ATOM 757 N N . THR A 1 96 ? -6.450 -7.784 1.295 1.00 98.06 96 THR A N 1
ATOM 758 C CA . THR A 1 96 ? -6.382 -7.565 2.746 1.00 98.06 96 THR A CA 1
ATOM 759 C C . THR A 1 96 ? -6.701 -6.124 3.160 1.00 98.06 96 THR A C 1
ATOM 761 O O . THR A 1 96 ? -7.280 -5.921 4.230 1.00 98.06 96 THR A O 1
ATOM 764 N N . LEU A 1 97 ? -6.435 -5.118 2.314 1.00 97.62 97 LEU A N 1
ATOM 765 C CA . LEU A 1 97 ? -6.921 -3.749 2.537 1.00 97.62 97 LEU A CA 1
ATOM 766 C C . LEU A 1 97 ? -8.443 -3.664 2.485 1.00 97.62 97 LEU A C 1
ATOM 768 O O . LEU A 1 97 ? -9.037 -3.023 3.351 1.00 97.62 97 LEU A O 1
ATOM 772 N N . PHE A 1 98 ? -9.089 -4.322 1.521 1.00 98.25 98 PHE A N 1
ATOM 773 C CA . PHE A 1 98 ? -10.553 -4.353 1.458 1.00 98.25 98 PHE A CA 1
ATOM 774 C C . PHE A 1 98 ? -11.162 -5.054 2.678 1.00 98.25 98 PHE A C 1
ATOM 776 O O . PHE A 1 98 ? -12.132 -4.554 3.247 1.00 98.25 98 PHE A O 1
ATOM 783 N N . ALA A 1 99 ? -10.554 -6.147 3.148 1.00 98.12 99 ALA A N 1
ATOM 784 C CA . ALA A 1 99 ? -10.942 -6.777 4.411 1.00 98.12 99 ALA A CA 1
ATOM 785 C C . ALA A 1 99 ? -10.772 -5.821 5.611 1.00 98.12 99 ALA A C 1
ATOM 787 O O . ALA A 1 99 ? -11.657 -5.724 6.459 1.00 98.12 99 ALA A O 1
ATOM 788 N N . SER A 1 100 ? -9.677 -5.053 5.651 1.00 97.94 100 SER A N 1
ATOM 789 C CA . SER A 1 100 ? -9.438 -4.039 6.692 1.00 97.94 100 SER A CA 1
ATOM 790 C C . SER A 1 100 ? -10.490 -2.924 6.659 1.00 97.94 100 SER A C 1
ATOM 792 O O . SER A 1 100 ? -10.974 -2.495 7.705 1.00 97.94 100 SER A O 1
ATOM 794 N N . SER A 1 101 ? -10.894 -2.487 5.461 1.00 97.56 101 SER A N 1
ATOM 795 C CA . SER A 1 101 ? -11.975 -1.515 5.271 1.00 97.56 101 SER A CA 1
ATOM 796 C C . SER A 1 101 ? -13.309 -2.051 5.801 1.00 97.56 101 SER A C 1
ATOM 798 O O . SER A 1 101 ? -13.991 -1.352 6.550 1.00 97.56 101 SER A O 1
ATOM 800 N N . ALA A 1 102 ? -13.639 -3.317 5.521 1.00 97.06 102 ALA A N 1
ATOM 801 C CA . ALA A 1 102 ? -14.823 -3.961 6.085 1.00 97.06 102 ALA A CA 1
ATOM 802 C C . ALA A 1 102 ? -14.771 -4.007 7.625 1.00 97.06 102 ALA A C 1
ATOM 804 O O . ALA A 1 102 ? -15.760 -3.675 8.280 1.00 97.06 102 ALA A O 1
ATOM 805 N N . CYS A 1 103 ? -13.616 -4.330 8.221 1.00 96.00 103 CYS A N 1
ATOM 806 C CA . CYS A 1 103 ? -13.427 -4.269 9.674 1.00 96.00 103 CYS A CA 1
ATOM 807 C C . CYS A 1 103 ? -13.611 -2.853 10.240 1.00 96.00 103 CYS A C 1
ATOM 809 O O . CYS A 1 103 ? -14.230 -2.705 11.293 1.00 96.00 103 CYS A O 1
ATOM 811 N N . LEU A 1 104 ? -13.133 -1.812 9.551 1.00 94.88 104 LEU A N 1
ATOM 812 C CA . LEU A 1 104 ? -13.379 -0.419 9.941 1.00 94.88 104 LEU A CA 1
ATOM 813 C C . LEU A 1 104 ? -14.871 -0.068 9.904 1.00 94.88 104 LEU A C 1
ATOM 815 O O . LEU A 1 104 ? -15.365 0.567 10.834 1.00 94.88 104 LEU A O 1
ATOM 819 N N . CYS A 1 105 ? -15.608 -0.524 8.889 1.00 94.75 105 CYS A N 1
ATOM 820 C CA . CYS A 1 105 ? -17.061 -0.352 8.830 1.00 94.75 105 CYS A CA 1
ATOM 821 C C . CYS A 1 105 ? -17.763 -1.077 9.986 1.00 94.75 105 CYS A C 1
ATOM 823 O O . CYS A 1 105 ? -18.616 -0.492 10.651 1.00 94.75 105 CYS A O 1
ATOM 825 N N . VAL A 1 106 ? -17.375 -2.321 10.280 1.00 94.50 106 VAL A N 1
ATOM 826 C CA . VAL A 1 106 ? -17.893 -3.071 11.437 1.00 94.50 106 VAL A CA 1
ATOM 827 C C . VAL A 1 106 ? -17.599 -2.322 12.737 1.00 94.50 106 VAL A C 1
ATOM 829 O O . VAL A 1 106 ? -18.493 -2.155 13.563 1.00 94.50 106 VAL A O 1
ATOM 832 N N . TYR A 1 107 ? -16.380 -1.804 12.904 1.00 92.06 107 TYR A N 1
ATOM 833 C CA . TYR A 1 107 ? -16.011 -1.007 14.071 1.00 92.06 107 TYR A CA 1
ATOM 834 C C . TYR A 1 107 ? -16.857 0.270 14.189 1.00 92.06 107 TYR A C 1
ATOM 836 O O . TYR A 1 107 ? -17.267 0.619 15.296 1.00 92.06 107 TYR A O 1
ATOM 844 N N . ALA A 1 108 ? -17.138 0.956 13.080 1.00 90.62 108 ALA A N 1
ATOM 845 C CA . ALA A 1 108 ? -17.902 2.200 13.077 1.00 90.62 108 ALA A CA 1
ATOM 846 C C . ALA A 1 108 ? -19.395 1.985 13.371 1.00 90.62 108 ALA A C 1
ATOM 848 O O . ALA A 1 108 ? -19.968 2.723 14.168 1.00 90.62 108 ALA A O 1
ATOM 849 N N . PHE A 1 109 ? -20.017 0.979 12.749 1.00 91.75 109 PHE A N 1
ATOM 850 C CA . PHE A 1 109 ? -21.479 0.853 12.710 1.00 91.75 109 PHE A CA 1
ATOM 851 C C . PHE A 1 109 ? -22.041 -0.255 13.600 1.00 91.75 109 PHE A C 1
ATOM 853 O O . PHE A 1 109 ? -23.195 -0.180 14.017 1.00 91.75 109 PHE A O 1
ATOM 860 N N . ILE A 1 110 ? -21.257 -1.291 13.910 1.00 91.25 110 ILE A N 1
ATOM 861 C CA . ILE A 1 110 ? -21.740 -2.435 14.686 1.00 91.25 110 ILE A CA 1
ATOM 862 C C . ILE A 1 110 ? -21.249 -2.309 16.128 1.00 91.25 110 ILE A C 1
ATOM 864 O O . ILE A 1 110 ? -20.059 -2.416 16.432 1.00 91.25 110 ILE A O 1
ATOM 868 N N . HIS A 1 111 ? -22.188 -2.067 17.041 1.00 85.75 111 HIS A N 1
ATOM 869 C CA . HIS A 1 111 ? -21.913 -1.937 18.476 1.00 85.75 111 HIS A CA 1
ATOM 870 C C . HIS A 1 111 ? -22.014 -3.263 19.239 1.00 85.75 111 HIS A C 1
ATOM 872 O O . HIS A 1 111 ? -21.605 -3.326 20.391 1.00 85.75 111 HIS A O 1
ATOM 878 N N . THR A 1 112 ? -22.526 -4.318 18.602 1.00 91.50 112 THR A N 1
ATOM 879 C CA . THR A 1 112 ? -22.707 -5.642 19.217 1.00 91.50 112 THR A CA 1
ATOM 880 C C . THR A 1 112 ? -21.386 -6.378 19.452 1.00 91.50 112 THR A C 1
ATOM 882 O O . THR A 1 112 ? -21.314 -7.231 20.330 1.00 91.50 112 THR A O 1
ATOM 885 N N . PHE A 1 113 ? -20.344 -6.068 18.677 1.00 90.19 113 PHE A N 1
ATOM 886 C CA . PHE A 1 113 ? -19.038 -6.712 18.804 1.00 90.19 113 PHE A CA 1
ATOM 887 C C . PHE A 1 113 ? -18.141 -6.013 19.821 1.00 90.19 113 PHE A C 1
ATOM 889 O O . PHE A 1 113 ? -18.171 -4.788 19.962 1.00 90.19 113 PHE A O 1
ATOM 896 N N . ASP A 1 114 ? -17.270 -6.801 20.451 1.00 92.88 114 ASP A N 1
ATOM 897 C CA . ASP A 1 114 ? -16.187 -6.277 21.272 1.00 92.88 114 ASP A CA 1
ATOM 898 C C . ASP A 1 114 ? -15.242 -5.424 20.407 1.00 92.88 114 ASP A C 1
ATOM 900 O O . ASP A 1 114 ? -14.537 -5.920 19.519 1.00 92.88 114 ASP A O 1
ATOM 904 N N . LYS A 1 115 ? -15.229 -4.114 20.678 1.00 90.19 115 LYS A N 1
ATOM 905 C CA . LYS A 1 115 ? -14.409 -3.124 19.969 1.00 90.19 115 LYS A CA 1
ATOM 906 C C . LYS A 1 115 ? -12.925 -3.475 20.019 1.00 90.19 115 LYS A C 1
ATOM 908 O O . LYS A 1 115 ? -12.214 -3.213 19.049 1.00 90.19 115 LYS A O 1
ATOM 913 N N . ARG A 1 116 ? -12.465 -4.104 21.105 1.00 92.50 116 ARG A N 1
ATOM 914 C CA . ARG A 1 116 ? -11.073 -4.520 21.278 1.00 92.50 116 ARG A CA 1
ATOM 915 C C . ARG A 1 116 ? -10.696 -5.632 20.304 1.00 92.50 116 ARG A C 1
ATOM 917 O O . ARG A 1 116 ? -9.636 -5.560 19.683 1.00 92.50 116 ARG A O 1
ATOM 924 N N . LEU A 1 117 ? -11.573 -6.620 20.129 1.00 95.12 117 LEU A N 1
ATOM 925 C CA . LEU A 1 117 ? -11.365 -7.717 19.184 1.00 95.12 117 LEU A CA 1
ATOM 926 C C . LEU A 1 117 ? -11.371 -7.213 17.735 1.00 95.12 117 LEU A C 1
ATOM 928 O O . LEU A 1 117 ? -10.512 -7.605 16.947 1.00 95.12 117 LEU A O 1
ATOM 932 N N . VAL A 1 118 ? -12.282 -6.294 17.395 1.00 95.50 118 VAL A N 1
ATOM 933 C CA . VAL A 1 118 ? -12.334 -5.692 16.051 1.00 95.50 118 VAL A CA 1
ATOM 934 C C . VAL A 1 118 ? -11.084 -4.848 15.762 1.00 95.50 118 VAL A C 1
ATOM 936 O O . VAL A 1 118 ? -10.531 -4.943 14.668 1.00 95.50 118 VAL A O 1
ATOM 939 N N . LEU A 1 119 ? -10.594 -4.067 16.734 1.00 94.88 119 LEU A N 1
ATOM 940 C CA . LEU A 1 119 ? -9.337 -3.315 16.595 1.00 94.88 119 LEU A CA 1
ATOM 941 C C . LEU A 1 119 ? -8.131 -4.238 16.420 1.00 94.88 119 LEU A C 1
ATOM 943 O O . LEU A 1 119 ? -7.289 -3.978 15.565 1.00 94.88 119 LEU A O 1
ATOM 947 N N . LEU A 1 120 ? -8.054 -5.324 17.191 1.00 96.56 120 LEU A N 1
ATOM 948 C CA . LEU A 1 120 ? -6.983 -6.307 17.054 1.00 96.56 120 LEU A CA 1
ATOM 949 C C . LEU A 1 120 ? -6.986 -6.942 15.655 1.00 96.56 120 LEU A C 1
ATOM 951 O O . LEU A 1 120 ? -5.938 -7.013 15.013 1.00 96.56 120 LEU A O 1
ATOM 955 N N . ALA A 1 121 ? -8.160 -7.341 15.157 1.00 97.38 121 ALA A N 1
ATOM 956 C CA . ALA A 1 121 ? -8.312 -7.869 13.803 1.00 97.38 121 ALA A CA 1
ATOM 957 C C . ALA A 1 121 ? -7.880 -6.846 12.739 1.00 97.38 121 ALA A C 1
ATOM 959 O O . ALA A 1 121 ? -7.139 -7.194 11.821 1.00 97.38 121 ALA A O 1
ATOM 960 N N . LEU A 1 122 ? -8.274 -5.576 12.892 1.00 96.81 122 LEU A N 1
ATOM 961 C CA . LEU A 1 122 ? -7.865 -4.491 12.000 1.00 96.81 122 LEU A CA 1
ATOM 962 C C . LEU A 1 122 ? -6.339 -4.321 11.962 1.00 96.81 122 LEU A C 1
ATOM 964 O O . LEU A 1 122 ? -5.767 -4.219 10.881 1.00 96.81 122 LEU A O 1
ATOM 968 N N . ILE A 1 123 ? -5.675 -4.316 13.121 1.00 97.38 123 ILE A N 1
ATOM 969 C CA . ILE A 1 123 ? -4.212 -4.181 13.216 1.00 97.38 123 ILE A CA 1
ATOM 970 C C . ILE A 1 123 ? -3.515 -5.340 12.496 1.00 97.38 123 ILE A C 1
ATOM 972 O O . ILE A 1 123 ? -2.581 -5.110 11.728 1.00 97.38 123 ILE A O 1
ATOM 976 N N . ILE A 1 124 ? -3.983 -6.575 12.706 1.00 98.31 124 ILE A N 1
ATOM 977 C CA . ILE A 1 124 ? -3.421 -7.766 12.057 1.00 98.31 124 ILE A CA 1
ATOM 978 C C . ILE A 1 124 ? -3.601 -7.683 10.536 1.00 98.31 124 ILE A C 1
ATOM 980 O O . ILE A 1 124 ? -2.634 -7.874 9.800 1.00 98.31 124 ILE A O 1
ATOM 984 N N . LEU A 1 125 ? -4.805 -7.356 10.054 1.00 98.31 125 LEU A N 1
ATOM 985 C CA . LEU A 1 125 ? -5.087 -7.251 8.619 1.00 98.31 125 LEU A CA 1
ATOM 986 C C . LEU A 1 125 ? -4.269 -6.141 7.946 1.00 98.31 125 LEU A C 1
ATOM 988 O O . LEU A 1 125 ? -3.705 -6.368 6.874 1.00 98.31 125 LEU A O 1
ATOM 992 N N . LEU A 1 126 ? -4.136 -4.976 8.589 1.00 97.94 126 LEU A N 1
ATOM 993 C CA . LEU A 1 126 ? -3.273 -3.896 8.108 1.00 97.94 126 LEU A CA 1
ATOM 994 C C . LEU A 1 126 ? -1.802 -4.317 8.082 1.00 97.94 126 LEU A C 1
ATOM 996 O O . LEU A 1 126 ? -1.106 -4.027 7.112 1.00 97.94 126 LEU A O 1
ATOM 1000 N N . GLY A 1 127 ? -1.329 -5.028 9.107 1.00 97.88 127 GLY A N 1
ATOM 1001 C CA . GLY A 1 127 ? 0.037 -5.549 9.159 1.00 97.88 127 GLY A CA 1
ATOM 1002 C C . GLY A 1 127 ? 0.337 -6.522 8.017 1.00 97.88 127 GLY A C 1
ATOM 1003 O O . GLY A 1 127 ? 1.335 -6.359 7.314 1.00 97.88 127 GLY A O 1
ATOM 1004 N N . VAL A 1 128 ? -0.560 -7.485 7.781 1.00 98.31 128 VAL A N 1
ATOM 1005 C CA . VAL A 1 128 ? -0.460 -8.441 6.665 1.00 98.31 128 VAL A CA 1
ATOM 1006 C C . VAL A 1 128 ? -0.474 -7.707 5.323 1.00 98.31 128 VAL A C 1
ATOM 1008 O O . VAL A 1 128 ? 0.384 -7.956 4.476 1.00 98.31 128 VAL A O 1
ATOM 1011 N N . SER A 1 129 ? -1.388 -6.753 5.149 1.00 98.25 129 SER A N 1
ATOM 1012 C CA . SER A 1 129 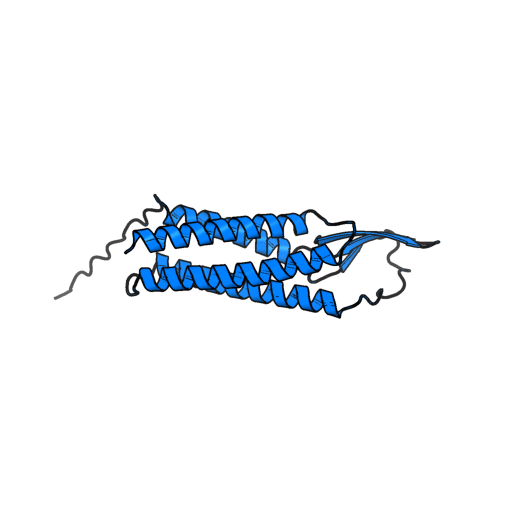? -1.450 -5.919 3.951 1.00 98.25 129 SER A CA 1
ATOM 1013 C C . SER A 1 129 ? -0.138 -5.178 3.695 1.00 98.25 129 SER A C 1
ATOM 1015 O O . SER A 1 129 ? 0.427 -5.263 2.605 1.00 98.25 129 SER A O 1
ATOM 1017 N N . CYS A 1 130 ? 0.369 -4.460 4.699 1.00 98.31 130 CYS A N 1
ATOM 1018 C CA . CYS A 1 130 ? 1.619 -3.715 4.605 1.00 98.31 130 CYS A CA 1
ATOM 1019 C C . CYS A 1 130 ? 2.788 -4.629 4.221 1.00 98.31 130 CYS A C 1
ATOM 1021 O O . CYS A 1 130 ? 3.570 -4.267 3.347 1.00 98.31 130 CYS A O 1
ATOM 1023 N N . LEU A 1 131 ? 2.880 -5.826 4.806 1.00 98.38 131 LEU A N 1
ATOM 1024 C CA . LEU A 1 131 ? 3.928 -6.796 4.486 1.00 98.38 131 LEU A CA 1
ATOM 1025 C C . LEU A 1 131 ? 3.912 -7.197 3.002 1.00 98.38 131 LEU A C 1
ATOM 1027 O O . LEU A 1 131 ? 4.944 -7.138 2.334 1.00 98.38 131 LEU A O 1
ATOM 1031 N N . PHE A 1 132 ? 2.748 -7.552 2.459 1.00 98.38 132 PHE A N 1
ATOM 1032 C CA . PHE A 1 132 ? 2.629 -7.953 1.055 1.00 98.38 132 PHE A CA 1
ATOM 1033 C C . PHE A 1 132 ? 2.864 -6.795 0.075 1.00 98.38 132 PHE A C 1
ATOM 1035 O O . PHE A 1 132 ? 3.551 -6.970 -0.935 1.00 98.38 132 PHE A O 1
ATOM 1042 N N . ILE A 1 133 ? 2.364 -5.597 0.391 1.00 97.94 133 ILE A N 1
ATOM 1043 C CA . ILE A 1 133 ? 2.618 -4.385 -0.402 1.00 97.94 133 ILE A CA 1
ATOM 1044 C C . ILE A 1 133 ? 4.115 -4.064 -0.419 1.00 97.94 133 ILE A C 1
ATOM 1046 O O . ILE A 1 133 ? 4.669 -3.812 -1.491 1.00 97.94 133 ILE A O 1
ATOM 1050 N N . PHE A 1 134 ? 4.768 -4.127 0.746 1.00 98.38 134 PHE A N 1
ATOM 1051 C CA . PHE A 1 134 ? 6.202 -3.903 0.902 1.00 98.38 134 PHE A CA 1
ATOM 1052 C C . PHE A 1 134 ? 7.021 -4.845 0.027 1.00 98.38 134 PHE A C 1
ATOM 1054 O O . PHE A 1 134 ? 7.827 -4.389 -0.781 1.00 98.38 134 PHE A O 1
ATOM 1061 N N . ILE A 1 135 ? 6.763 -6.153 0.118 1.00 97.75 135 ILE A N 1
ATOM 1062 C CA . ILE A 1 135 ? 7.437 -7.150 -0.721 1.00 97.75 135 ILE A CA 1
ATOM 1063 C C . ILE A 1 135 ? 7.230 -6.823 -2.206 1.00 97.75 135 ILE A C 1
ATOM 1065 O O . ILE A 1 135 ? 8.192 -6.821 -2.973 1.00 97.75 135 ILE A O 1
ATOM 1069 N N . GLY A 1 136 ? 5.997 -6.502 -2.610 1.00 96.12 136 GLY A N 1
ATOM 1070 C CA . GLY A 1 136 ? 5.657 -6.183 -3.994 1.00 96.12 136 GLY A CA 1
ATOM 1071 C C . GLY A 1 136 ? 6.477 -5.023 -4.563 1.00 96.12 136 GLY A C 1
ATOM 1072 O O . GLY A 1 136 ? 7.160 -5.193 -5.577 1.00 96.12 136 GLY A O 1
ATOM 1073 N N . PHE A 1 137 ? 6.452 -3.854 -3.914 1.00 95.50 137 PHE A N 1
ATOM 1074 C CA . PHE A 1 137 ? 7.177 -2.699 -4.447 1.00 95.50 137 PHE A CA 1
ATOM 1075 C C . PHE A 1 137 ? 8.696 -2.846 -4.297 1.00 95.50 137 PHE A C 1
ATOM 1077 O O . PHE A 1 137 ? 9.416 -2.447 -5.206 1.00 95.50 137 PHE A O 1
ATOM 1084 N N . VAL A 1 138 ? 9.207 -3.472 -3.227 1.00 96.75 138 VAL A N 1
ATOM 1085 C CA . VAL A 1 138 ? 10.655 -3.696 -3.056 1.00 96.75 138 VAL A CA 1
ATOM 1086 C C . VAL A 1 138 ? 11.200 -4.613 -4.147 1.00 96.75 138 VAL A C 1
ATOM 1088 O O . VAL A 1 138 ? 12.222 -4.294 -4.752 1.00 96.75 138 VAL A O 1
ATOM 1091 N N . VAL A 1 139 ? 10.516 -5.721 -4.451 1.00 95.75 139 VAL A N 1
ATOM 1092 C CA . VAL A 1 139 ? 10.924 -6.633 -5.533 1.00 95.75 139 VAL A CA 1
ATOM 1093 C C . VAL A 1 139 ? 10.890 -5.919 -6.885 1.00 95.75 139 VAL A C 1
ATOM 1095 O O . VAL A 1 139 ? 11.819 -6.079 -7.679 1.00 95.75 139 VAL A O 1
ATOM 1098 N N . TYR A 1 140 ? 9.864 -5.100 -7.136 1.00 94.38 140 TYR A N 1
ATOM 1099 C CA . TYR A 1 140 ? 9.780 -4.303 -8.359 1.00 94.38 140 TYR A CA 1
ATOM 1100 C C . TYR A 1 140 ? 10.947 -3.308 -8.467 1.00 94.38 140 TYR A C 1
ATOM 1102 O O . TYR A 1 140 ? 11.684 -3.318 -9.454 1.00 94.38 140 TYR A O 1
ATOM 1110 N N . GLY A 1 141 ? 11.176 -2.502 -7.428 1.00 94.00 141 GLY A N 1
ATOM 1111 C CA . GLY A 1 141 ? 12.258 -1.518 -7.378 1.00 94.00 141 GLY A CA 1
ATOM 1112 C C . GLY A 1 141 ? 13.655 -2.138 -7.457 1.00 94.00 141 GLY A C 1
ATOM 1113 O O . GLY A 1 141 ? 14.537 -1.571 -8.090 1.00 94.00 141 GLY A O 1
ATOM 1114 N N . ALA A 1 142 ? 13.860 -3.331 -6.893 1.00 94.25 142 ALA A N 1
ATOM 1115 C CA . ALA A 1 142 ? 15.140 -4.036 -6.965 1.00 94.25 142 ALA A CA 1
ATOM 1116 C C . ALA A 1 142 ? 15.464 -4.557 -8.376 1.00 94.25 142 ALA A C 1
ATOM 1118 O O . ALA A 1 142 ? 16.635 -4.701 -8.736 1.00 94.25 142 ALA A O 1
ATOM 1119 N N . LYS A 1 143 ? 14.442 -4.867 -9.185 1.00 92.56 143 LYS A N 1
ATOM 1120 C CA . LYS A 1 143 ? 14.619 -5.355 -10.562 1.00 92.56 143 LYS A CA 1
ATOM 1121 C C . LYS A 1 143 ? 14.717 -4.225 -11.585 1.00 92.56 143 LYS A C 1
ATOM 1123 O O . LYS A 1 143 ? 15.425 -4.373 -12.582 1.00 92.56 143 LYS A O 1
ATOM 1128 N N . ILE A 1 144 ? 14.047 -3.099 -11.351 1.00 90.25 144 ILE A N 1
ATOM 1129 C CA . ILE A 1 144 ? 14.037 -1.956 -12.267 1.00 90.25 144 ILE A CA 1
ATOM 1130 C C . ILE A 1 144 ? 15.141 -0.960 -11.896 1.00 90.25 144 ILE A C 1
ATOM 1132 O O . ILE A 1 144 ? 15.031 -0.221 -10.927 1.00 90.25 144 ILE A O 1
ATOM 1136 N N . LYS A 1 145 ? 16.204 -0.903 -12.709 1.00 84.62 145 LYS A N 1
ATOM 1137 C CA . LYS A 1 145 ? 17.372 -0.039 -12.447 1.00 84.62 145 LYS A CA 1
ATOM 1138 C C . LYS A 1 145 ? 17.154 1.440 -12.786 1.00 84.62 145 LYS A C 1
AT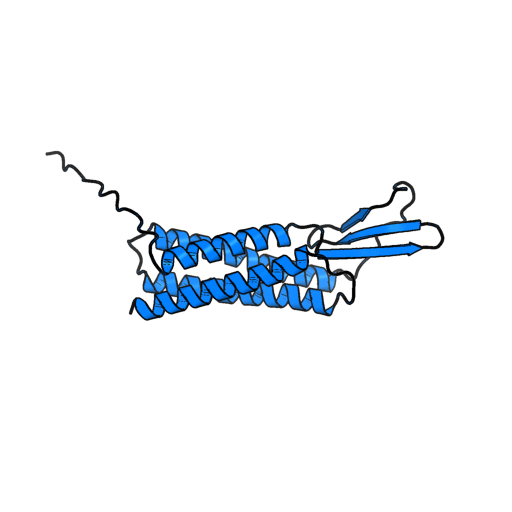OM 1140 O O . LYS A 1 145 ? 17.771 2.297 -12.166 1.00 84.62 145 LYS A O 1
ATOM 1145 N N . THR A 1 146 ? 16.323 1.751 -13.782 1.00 86.69 146 THR A N 1
ATOM 1146 C CA . THR A 1 146 ? 16.098 3.123 -14.270 1.00 86.69 146 THR A CA 1
ATOM 1147 C C . THR A 1 146 ? 14.671 3.320 -14.778 1.00 86.69 146 THR A C 1
ATOM 1149 O O . THR A 1 146 ? 13.996 2.368 -15.186 1.00 86.69 146 THR A O 1
ATOM 1152 N N . GLY A 1 147 ? 14.227 4.581 -14.776 1.00 89.00 147 GLY A N 1
ATOM 1153 C CA . GLY A 1 147 ? 12.944 4.977 -15.355 1.00 89.00 147 GLY A CA 1
ATOM 1154 C C . GLY A 1 147 ? 11.737 4.735 -14.452 1.00 89.00 147 GLY A C 1
ATOM 1155 O O . GLY A 1 147 ? 10.641 4.527 -14.957 1.00 89.00 147 GLY A O 1
ATOM 1156 N N . LEU A 1 148 ? 11.904 4.726 -13.126 1.00 92.56 148 LEU A N 1
ATOM 1157 C CA . LEU A 1 148 ? 10.760 4.686 -12.211 1.00 92.56 148 LEU A CA 1
ATOM 1158 C C . LEU A 1 148 ? 9.901 5.939 -12.396 1.00 92.56 148 LEU A C 1
ATOM 1160 O O . LEU A 1 148 ? 10.418 7.052 -12.473 1.00 92.56 148 LEU A O 1
ATOM 1164 N N . HIS A 1 149 ? 8.590 5.747 -12.480 1.00 93.69 149 HIS A N 1
ATOM 1165 C CA . HIS A 1 149 ? 7.642 6.830 -12.705 1.00 93.69 149 HIS A CA 1
ATOM 1166 C C . HIS A 1 149 ? 6.886 7.191 -11.423 1.00 93.69 149 HIS A C 1
ATOM 1168 O O . HIS A 1 149 ? 6.896 6.453 -10.437 1.00 93.69 149 HIS A O 1
ATOM 1174 N N . PHE A 1 150 ? 6.216 8.343 -11.430 1.00 91.62 150 PHE A N 1
ATOM 1175 C CA . PHE A 1 150 ? 5.558 8.909 -10.256 1.00 91.62 150 PHE A CA 1
ATOM 1176 C C . PHE A 1 150 ? 4.547 7.958 -9.596 1.00 91.62 150 PHE A C 1
ATOM 1178 O O . PHE A 1 150 ? 4.471 7.913 -8.370 1.00 91.62 150 PHE A O 1
ATOM 1185 N N . SER A 1 151 ? 3.820 7.138 -10.368 1.00 93.38 151 SER A N 1
ATOM 1186 C CA . SER A 1 151 ? 2.848 6.200 -9.785 1.00 93.38 151 SER A CA 1
ATOM 1187 C C . SER A 1 151 ? 3.500 5.123 -8.915 1.00 93.38 151 SER A C 1
ATOM 1189 O O . SER A 1 151 ? 2.878 4.686 -7.957 1.00 93.38 151 SER A O 1
ATOM 1191 N N . TYR A 1 152 ? 4.759 4.746 -9.171 1.00 95.19 152 TYR A N 1
ATOM 1192 C CA . TYR A 1 152 ? 5.509 3.877 -8.258 1.00 95.19 152 TYR A CA 1
ATOM 1193 C C . TYR A 1 152 ? 5.793 4.581 -6.918 1.00 95.19 152 TYR A C 1
ATOM 1195 O O . TYR A 1 152 ? 5.636 3.988 -5.853 1.00 95.19 152 TYR A O 1
ATOM 1203 N N . GLY A 1 153 ? 6.137 5.873 -6.951 1.00 95.38 153 GLY A N 1
ATOM 1204 C CA . GLY A 1 153 ? 6.319 6.684 -5.741 1.00 95.38 153 GLY A CA 1
ATOM 1205 C C . GLY A 1 153 ? 5.035 6.824 -4.915 1.00 95.38 153 GLY A C 1
ATOM 1206 O O . GLY A 1 153 ? 5.081 6.765 -3.687 1.00 95.38 153 GLY A O 1
ATOM 1207 N N . LEU A 1 154 ? 3.878 6.925 -5.574 1.00 96.62 154 LEU A N 1
ATOM 1208 C CA . LEU A 1 154 ? 2.581 6.958 -4.897 1.00 96.62 154 LEU A CA 1
ATOM 1209 C C . LEU A 1 154 ? 2.278 5.660 -4.124 1.00 96.62 154 LEU A C 1
ATOM 1211 O O . LEU A 1 154 ? 1.714 5.734 -3.032 1.00 96.62 154 LEU A O 1
ATOM 1215 N N . VAL A 1 155 ? 2.721 4.491 -4.611 1.00 96.56 155 VAL A N 1
ATOM 1216 C CA . VAL A 1 155 ? 2.630 3.229 -3.849 1.00 96.56 155 VAL A CA 1
ATOM 1217 C C . VAL A 1 155 ? 3.394 3.342 -2.532 1.00 96.56 155 VAL A C 1
ATOM 1219 O O . VAL A 1 155 ? 2.858 3.003 -1.480 1.00 96.56 155 VAL A O 1
ATOM 1222 N N . ILE A 1 156 ? 4.615 3.876 -2.565 1.00 97.44 156 ILE A N 1
ATOM 1223 C CA . ILE A 1 156 ? 5.447 4.046 -1.366 1.00 97.44 156 ILE A CA 1
ATOM 1224 C C . ILE A 1 156 ? 4.786 5.021 -0.382 1.00 97.44 156 ILE A C 1
ATOM 1226 O O . ILE A 1 156 ? 4.695 4.729 0.809 1.00 97.44 156 ILE A O 1
ATOM 1230 N N . ILE A 1 157 ? 4.271 6.152 -0.873 1.00 97.69 157 ILE A N 1
ATOM 1231 C CA . ILE A 1 157 ? 3.557 7.135 -0.042 1.00 97.69 157 ILE A CA 1
ATOM 1232 C C . ILE A 1 157 ? 2.330 6.493 0.617 1.00 97.69 157 ILE A C 1
ATOM 1234 O O . ILE A 1 157 ? 2.136 6.626 1.826 1.00 97.69 157 ILE A O 1
ATOM 1238 N N . SER A 1 158 ? 1.532 5.750 -0.154 1.00 97.88 158 SER A N 1
ATOM 1239 C CA . SER A 1 158 ? 0.362 5.051 0.379 1.00 97.88 158 SER A CA 1
ATOM 1240 C C . SER A 1 158 ? 0.734 4.001 1.428 1.00 97.88 158 SER A C 1
ATOM 1242 O O . SER A 1 158 ? 0.063 3.901 2.451 1.00 97.88 158 SER A O 1
ATOM 1244 N N . PHE A 1 159 ? 1.845 3.282 1.243 1.00 98.38 159 PHE A N 1
ATOM 1245 C CA . PHE A 1 159 ? 2.359 2.324 2.217 1.00 98.38 159 PHE A CA 1
ATOM 1246 C C . PHE A 1 159 ? 2.694 2.989 3.560 1.00 98.38 159 PHE A C 1
ATOM 1248 O O . PHE A 1 159 ? 2.272 2.497 4.607 1.00 98.38 159 PHE A O 1
ATOM 1255 N N . PHE A 1 160 ? 3.380 4.136 3.557 1.00 98.38 160 PHE A N 1
ATOM 1256 C CA . PHE A 1 160 ? 3.649 4.866 4.800 1.00 98.38 160 PHE A CA 1
ATOM 1257 C C . PHE A 1 160 ? 2.368 5.370 5.471 1.00 98.38 160 PHE A C 1
ATOM 1259 O O . PHE A 1 160 ? 2.242 5.280 6.692 1.00 98.38 160 PHE A O 1
ATOM 1266 N N . GLY A 1 161 ? 1.387 5.839 4.699 1.00 98.19 161 GLY A N 1
ATOM 1267 C CA . GLY A 1 161 ? 0.085 6.222 5.246 1.00 98.19 161 GLY A CA 1
ATOM 1268 C C . GLY A 1 161 ? -0.676 5.045 5.879 1.00 98.19 161 GLY A C 1
ATOM 1269 O O . GLY A 1 161 ? -1.283 5.189 6.946 1.00 98.19 161 GLY A O 1
ATOM 1270 N N . LEU A 1 162 ? -0.573 3.844 5.301 1.00 98.25 162 LEU A N 1
ATOM 1271 C CA . LEU A 1 162 ? -1.116 2.615 5.891 1.00 98.25 162 LEU A CA 1
ATOM 1272 C C . LEU A 1 162 ? -0.392 2.226 7.188 1.00 98.25 162 LEU A C 1
ATOM 1274 O O . LEU A 1 162 ? -1.055 1.852 8.154 1.00 98.25 162 LEU A O 1
ATOM 1278 N N . LEU A 1 163 ? 0.936 2.379 7.257 1.00 98.12 163 LEU A N 1
ATOM 1279 C CA . LEU A 1 163 ? 1.695 2.171 8.496 1.00 98.12 163 LEU A CA 1
ATOM 1280 C C . LEU A 1 163 ? 1.272 3.143 9.601 1.00 98.12 163 LEU A C 1
ATOM 1282 O O . LEU A 1 163 ? 1.068 2.720 10.737 1.00 98.12 163 LEU A O 1
ATOM 1286 N N . VAL A 1 164 ? 1.087 4.426 9.274 1.00 98.06 164 VAL A N 1
ATOM 1287 C CA . VAL A 1 164 ? 0.567 5.420 10.226 1.00 98.06 164 VAL A CA 1
ATOM 1288 C C . VAL A 1 164 ? -0.829 5.020 10.703 1.00 98.06 164 VAL A C 1
ATOM 1290 O O . VAL A 1 164 ? -1.098 5.048 11.901 1.00 98.06 164 VAL A O 1
ATOM 1293 N N . SER A 1 165 ? -1.701 4.574 9.797 1.00 97.38 165 SER A N 1
ATOM 1294 C CA . SER A 1 165 ? -3.047 4.100 10.150 1.00 97.38 165 SER A CA 1
ATOM 1295 C C . SER A 1 165 ? -3.006 2.890 11.089 1.00 97.38 165 SER A C 1
ATOM 1297 O O . SER A 1 165 ? -3.749 2.850 12.069 1.00 97.38 165 SER A O 1
ATOM 1299 N N . ALA A 1 166 ? -2.109 1.931 10.838 1.00 97.31 166 ALA A N 1
ATOM 1300 C CA . ALA A 1 166 ? -1.910 0.761 11.691 1.00 97.31 166 ALA A CA 1
ATOM 1301 C C . ALA A 1 166 ? -1.364 1.142 13.078 1.00 97.31 166 ALA A C 1
ATOM 1303 O O . ALA A 1 166 ? -1.853 0.642 14.091 1.00 97.31 166 ALA A O 1
ATOM 1304 N N . ALA A 1 167 ? -0.402 2.068 13.139 1.00 97.56 167 ALA A N 1
ATOM 1305 C CA . ALA A 1 167 ? 0.144 2.577 14.395 1.00 97.56 167 ALA A CA 1
ATOM 1306 C C . ALA A 1 167 ? -0.924 3.308 15.222 1.00 97.56 167 ALA A C 1
ATOM 1308 O O . ALA A 1 167 ? -1.053 3.070 16.421 1.00 97.56 167 ALA A O 1
ATOM 1309 N N . LEU A 1 168 ? -1.744 4.148 14.585 1.00 96.38 168 LEU A N 1
ATOM 1310 C CA . LEU A 1 168 ? -2.870 4.803 15.246 1.00 96.38 168 LEU A CA 1
ATOM 1311 C C . LEU A 1 168 ? -3.905 3.776 15.734 1.00 96.38 168 LEU A C 1
ATOM 1313 O O . LEU A 1 168 ? -4.359 3.869 16.871 1.00 96.38 168 LEU A O 1
ATOM 1317 N N . ALA A 1 169 ? -4.241 2.759 14.933 1.00 95.75 169 ALA A N 1
ATOM 1318 C CA . ALA A 1 169 ? -5.135 1.680 15.363 1.00 95.75 169 ALA A CA 1
ATOM 1319 C C . ALA A 1 169 ? -4.583 0.929 16.587 1.00 95.75 169 ALA A C 1
ATOM 1321 O O . ALA A 1 169 ? -5.332 0.626 17.516 1.00 95.75 169 ALA A O 1
ATOM 1322 N N . PHE A 1 170 ? -3.269 0.702 16.637 1.00 96.56 170 PHE A N 1
ATOM 1323 C CA . PHE A 1 170 ? -2.596 0.117 17.794 1.00 96.56 170 PHE A CA 1
ATOM 1324 C C . PHE A 1 170 ? -2.666 1.015 19.038 1.00 96.56 170 PHE A C 1
ATOM 1326 O O . PHE A 1 170 ? -3.000 0.537 20.120 1.00 96.56 170 PHE A O 1
ATOM 1333 N N . LEU A 1 171 ? -2.445 2.325 18.899 1.00 95.69 171 LEU A N 1
ATOM 1334 C CA . LEU A 1 171 ? -2.612 3.274 20.007 1.00 95.69 171 LEU A CA 1
ATOM 1335 C C . LEU A 1 171 ? -4.062 3.315 20.519 1.00 95.69 171 LEU A C 1
ATOM 1337 O O . LEU A 1 171 ? -4.286 3.358 21.729 1.00 95.69 171 LEU A O 1
ATOM 1341 N N . GLN A 1 172 ? -5.051 3.249 19.620 1.00 94.19 172 GLN A N 1
ATOM 1342 C CA . GLN A 1 172 ? -6.464 3.145 19.998 1.00 94.19 172 GLN A CA 1
ATOM 1343 C C . GLN A 1 172 ? -6.744 1.857 20.777 1.00 94.19 172 GLN A C 1
ATOM 1345 O O . GLN A 1 172 ? -7.491 1.883 21.755 1.00 94.19 172 GLN A O 1
ATOM 1350 N N . TYR A 1 173 ? -6.149 0.742 20.351 1.00 94.75 173 TYR A N 1
ATOM 1351 C CA . TYR A 1 173 ? -6.263 -0.544 21.032 1.00 94.75 173 TYR A CA 1
ATOM 1352 C C . TYR A 1 173 ? -5.702 -0.477 22.458 1.00 94.75 173 TYR A C 1
ATOM 1354 O O . TYR A 1 173 ? -6.390 -0.891 23.386 1.00 94.75 173 TYR A O 1
ATOM 1362 N N . LEU A 1 174 ? -4.515 0.115 22.649 1.00 93.25 174 LEU A N 1
ATOM 1363 C CA . LEU A 1 174 ? -3.917 0.291 23.978 1.00 93.25 174 LEU A CA 1
ATOM 1364 C C . LEU A 1 174 ? -4.766 1.170 24.901 1.00 93.25 174 LEU A C 1
ATOM 1366 O O . LEU A 1 174 ? -4.853 0.893 26.088 1.00 93.25 174 LEU A O 1
ATOM 1370 N N . LYS A 1 175 ? -5.403 2.217 24.364 1.00 89.56 175 LYS A N 1
ATOM 1371 C CA . LYS A 1 175 ? -6.267 3.117 25.144 1.00 89.56 175 LYS A CA 1
ATOM 1372 C C . LYS A 1 175 ? -7.618 2.493 25.522 1.00 89.56 175 LYS A C 1
ATOM 1374 O O . LYS A 1 175 ? -8.282 2.988 26.425 1.00 89.56 175 LYS A O 1
ATOM 1379 N N . SER A 1 176 ? -8.059 1.472 24.791 1.00 81.50 176 SER A N 1
ATOM 1380 C CA . SER A 1 176 ? -9.375 0.848 24.994 1.00 81.50 176 SER A CA 1
ATOM 1381 C C . SER A 1 176 ? -9.365 -0.278 26.040 1.00 81.50 176 SER A C 1
ATOM 1383 O O . SER A 1 176 ? -10.408 -0.895 26.244 1.00 81.50 176 SER A O 1
ATOM 1385 N N . GLY A 1 177 ? -8.212 -0.578 26.653 1.00 59.31 177 GLY A N 1
ATOM 1386 C CA . GLY A 1 177 ? -8.055 -1.544 27.749 1.00 59.31 177 GLY A CA 1
ATOM 1387 C C . GLY A 1 177 ? -7.771 -0.848 29.069 1.00 59.31 177 GLY A C 1
ATOM 1388 O O . GLY A 1 177 ? -8.223 -1.398 30.093 1.00 59.31 177 GLY A O 1
#